Protein AF-A0A0F8WV36-F1 (afdb_monomer)

Secondary structure (DSSP, 8-state):
-----GGGGS-HHHHHHHHH-SS--GGG---S--HHHHHHHHHHHHHHT-SEEEEPTTGGG-HHHHHHHHHHHHHT-EEEEEETTEEEEE-HHHHHHHHHHHHHHHHTT-

Solvent-accessible surface area (backbone atoms only — not comparable to full-atom values): 6745 Å² total; per-residue (Å²): 133,90,86,81,58,69,77,78,70,48,53,72,66,56,46,51,38,50,73,67,37,92,81,66,49,71,89,74,40,96,57,94,70,49,76,66,56,56,50,51,53,48,49,48,45,56,73,76,72,48,70,56,47,74,42,53,80,71,38,86,77,37,69,65,52,39,52,54,53,50,50,35,61,75,74,64,38,45,41,29,36,42,54,94,95,38,75,39,87,37,58,67,68,62,54,49,50,56,51,49,50,54,55,56,57,57,66,72,75,111

Structure (mmCIF, N/CA/C/O backbone):
data_AF-A0A0F8WV36-F1
#
_entry.id   AF-A0A0F8WV36-F1
#
loop_
_atom_site.group_PDB
_atom_site.id
_atom_site.type_symbol
_atom_site.label_atom_id
_atom_site.label_alt_id
_atom_site.label_comp_id
_atom_site.label_asym_id
_atom_site.label_entity_id
_atom_site.label_seq_id
_atom_site.pdbx_PDB_ins_code
_atom_site.Cartn_x
_atom_site.Cartn_y
_atom_site.Cartn_z
_atom_site.occupancy
_atom_site.B_iso_or_equiv
_atom_site.auth_seq_id
_atom_site.auth_comp_id
_atom_site.auth_asym_id
_atom_site.auth_atom_id
_atom_site.pdbx_PDB_model_num
ATOM 1 N N . TYR A 1 1 ? 1.826 -13.143 12.527 1.00 72.06 1 TYR A N 1
ATOM 2 C CA . TYR A 1 1 ? 1.606 -12.756 11.122 1.00 72.06 1 TYR A CA 1
ATOM 3 C C . TYR A 1 1 ? 2.817 -13.182 10.324 1.00 72.06 1 TYR A C 1
ATOM 5 O O . TYR A 1 1 ? 3.925 -12.993 10.819 1.00 72.06 1 TYR A O 1
ATOM 13 N N . THR A 1 2 ? 2.613 -13.753 9.142 1.00 84.81 2 THR A N 1
ATOM 14 C CA . THR A 1 2 ? 3.687 -13.911 8.156 1.00 84.81 2 THR A CA 1
ATOM 15 C C . THR A 1 2 ? 3.896 -12.552 7.507 1.00 84.81 2 THR A C 1
ATOM 17 O O . THR A 1 2 ? 2.938 -11.957 7.022 1.00 84.81 2 THR A O 1
ATOM 20 N N . ILE A 1 3 ? 5.114 -12.022 7.573 1.00 84.38 3 ILE A N 1
ATOM 21 C CA . ILE A 1 3 ? 5.447 -10.749 6.935 1.00 84.38 3 ILE A CA 1
ATOM 22 C C . ILE A 1 3 ? 6.060 -11.073 5.584 1.00 84.38 3 ILE A C 1
ATOM 24 O O . ILE A 1 3 ? 7.017 -11.839 5.513 1.00 84.38 3 ILE A O 1
ATOM 28 N N . VAL A 1 4 ? 5.483 -10.502 4.534 1.00 84.81 4 VAL A N 1
ATOM 29 C CA . VAL A 1 4 ? 6.007 -10.590 3.174 1.00 84.81 4 VAL A CA 1
ATOM 30 C C . VAL A 1 4 ? 6.413 -9.196 2.723 1.00 84.81 4 VAL A C 1
ATOM 32 O O . VAL A 1 4 ? 5.668 -8.235 2.914 1.00 84.81 4 VAL A O 1
ATOM 35 N N . SER A 1 5 ? 7.603 -9.084 2.144 1.00 80.50 5 SER A N 1
ATOM 36 C CA . SER A 1 5 ? 8.039 -7.885 1.439 1.00 80.50 5 SER A CA 1
ATOM 37 C C . SER A 1 5 ? 7.995 -8.174 -0.062 1.00 80.50 5 SER A C 1
ATOM 39 O O . SER A 1 5 ? 8.685 -9.093 -0.507 1.00 80.50 5 SER A O 1
ATOM 41 N N . PRO A 1 6 ? 7.216 -7.429 -0.865 1.00 72.94 6 PRO A N 1
ATOM 42 C CA . PRO A 1 6 ? 7.204 -7.614 -2.317 1.00 72.94 6 PRO A CA 1
ATOM 43 C C . PRO A 1 6 ? 8.606 -7.492 -2.939 1.00 72.94 6 PRO A C 1
ATOM 45 O O . PRO A 1 6 ? 8.983 -8.313 -3.772 1.00 72.94 6 PRO A O 1
ATOM 48 N N . ALA A 1 7 ? 9.437 -6.582 -2.418 1.00 73.19 7 ALA A N 1
ATOM 49 C CA . ALA A 1 7 ? 10.830 -6.404 -2.842 1.00 73.19 7 ALA A CA 1
ATOM 50 C C . ALA A 1 7 ? 11.732 -7.627 -2.548 1.00 73.19 7 ALA A C 1
ATOM 52 O O . ALA A 1 7 ? 12.746 -7.871 -3.206 1.00 73.19 7 ALA A O 1
ATOM 53 N N . GLU A 1 8 ? 11.374 -8.464 -1.569 1.00 74.19 8 GLU A N 1
ATOM 54 C CA . GLU A 1 8 ? 12.103 -9.714 -1.304 1.00 74.19 8 GLU A CA 1
ATOM 55 C C . GLU A 1 8 ? 11.807 -10.805 -2.344 1.00 74.19 8 GLU A C 1
ATOM 57 O O . GLU A 1 8 ? 12.521 -11.810 -2.391 1.00 74.19 8 GLU A O 1
ATOM 62 N N . ARG A 1 9 ? 10.805 -10.599 -3.205 1.00 73.81 9 ARG A N 1
ATOM 63 C CA . ARG A 1 9 ? 10.454 -11.499 -4.310 1.00 73.81 9 ARG A CA 1
ATOM 64 C C . ARG A 1 9 ? 10.931 -11.003 -5.677 1.00 73.81 9 ARG A C 1
ATOM 66 O O . ARG A 1 9 ? 10.638 -11.649 -6.680 1.00 73.81 9 ARG A O 1
ATOM 73 N N . ASP A 1 10 ? 11.679 -9.900 -5.712 1.00 74.38 10 ASP A N 1
ATOM 74 C CA . ASP A 1 10 ? 12.374 -9.448 -6.917 1.00 74.38 10 ASP A CA 1
ATOM 75 C C . ASP A 1 10 ? 13.340 -10.505 -7.452 1.00 74.38 10 ASP A C 1
ATOM 77 O O . ASP A 1 10 ? 13.972 -11.246 -6.689 1.00 74.38 10 ASP A O 1
ATOM 81 N N . THR A 1 11 ? 13.484 -10.535 -8.779 1.00 77.31 11 THR A N 1
ATOM 82 C CA . THR A 1 11 ? 14.552 -11.291 -9.435 1.00 77.31 11 THR A CA 1
ATOM 83 C C . THR A 1 11 ? 15.909 -10.802 -8.928 1.00 77.31 11 THR A C 1
ATOM 85 O O . THR A 1 11 ? 16.066 -9.667 -8.464 1.00 77.31 11 THR A O 1
ATOM 88 N N . TYR A 1 12 ? 16.919 -11.668 -9.005 1.00 79.62 12 TYR A N 1
ATOM 89 C CA . TYR A 1 12 ? 18.273 -11.319 -8.575 1.00 79.62 12 TYR A CA 1
ATOM 90 C C . TYR A 1 12 ? 18.801 -10.068 -9.300 1.00 79.62 12 TYR A C 1
ATOM 92 O O . TYR A 1 12 ? 19.407 -9.201 -8.674 1.00 79.62 12 TYR A O 1
ATOM 100 N N . GLU A 1 13 ? 18.502 -9.941 -10.593 1.00 77.38 13 GLU A N 1
ATOM 101 C CA . GLU A 1 13 ? 18.901 -8.810 -11.435 1.00 77.38 13 GLU A CA 1
ATOM 102 C C . GLU A 1 13 ? 18.199 -7.510 -11.028 1.00 77.38 13 GLU A C 1
ATOM 104 O O . GLU A 1 13 ? 18.869 -6.500 -10.807 1.00 77.38 13 GLU A O 1
ATOM 109 N N . THR A 1 14 ? 16.873 -7.541 -10.845 1.00 75.88 14 THR A N 1
ATOM 110 C CA . THR A 1 14 ? 16.088 -6.380 -10.396 1.00 75.88 14 THR A CA 1
ATOM 111 C C . THR A 1 14 ? 16.549 -5.910 -9.020 1.00 75.88 14 THR A C 1
ATOM 113 O O . THR A 1 14 ? 16.767 -4.715 -8.811 1.00 75.88 14 THR A O 1
ATOM 116 N N . ARG A 1 15 ? 16.808 -6.844 -8.096 1.00 78.44 15 ARG A N 1
ATOM 117 C CA . ARG A 1 15 ? 17.346 -6.526 -6.769 1.00 78.44 15 ARG A CA 1
ATOM 118 C C . ARG A 1 15 ? 18.726 -5.877 -6.843 1.00 78.44 15 ARG A C 1
ATOM 120 O O . ARG A 1 15 ? 18.960 -4.889 -6.153 1.00 78.44 15 ARG A O 1
ATOM 127 N N . LEU A 1 16 ? 19.647 -6.433 -7.631 1.00 79.12 16 LEU A N 1
ATOM 128 C CA . LEU A 1 16 ? 20.990 -5.870 -7.782 1.00 79.12 16 LEU A CA 1
ATOM 129 C C . LEU A 1 16 ? 20.947 -4.460 -8.368 1.00 79.12 16 LEU A C 1
ATOM 131 O O . LEU A 1 16 ? 21.610 -3.571 -7.839 1.00 79.12 16 LEU A O 1
ATOM 135 N N . GLY A 1 17 ? 20.140 -4.245 -9.410 1.00 76.81 17 GLY A N 1
ATOM 136 C CA . GLY A 1 17 ? 19.950 -2.921 -9.994 1.00 76.81 17 GLY A CA 1
ATOM 137 C C . GLY A 1 17 ? 19.375 -1.930 -8.981 1.00 76.81 17 GLY A C 1
ATOM 138 O O . GLY A 1 17 ? 19.878 -0.817 -8.851 1.00 76.81 17 GLY A O 1
ATOM 139 N N . ALA A 1 18 ? 18.368 -2.347 -8.208 1.00 77.69 18 ALA A N 1
ATOM 140 C CA . ALA A 1 18 ? 17.744 -1.498 -7.195 1.00 77.69 18 ALA A CA 1
ATOM 141 C C . ALA A 1 18 ? 18.717 -1.124 -6.069 1.00 77.69 18 ALA A C 1
ATOM 143 O O . ALA A 1 18 ? 18.733 0.025 -5.638 1.00 77.69 18 ALA A O 1
ATOM 144 N N . LEU A 1 19 ? 19.557 -2.065 -5.624 1.00 79.56 19 LEU A N 1
ATOM 145 C CA . LEU A 1 19 ? 20.595 -1.810 -4.618 1.00 79.56 19 LEU A CA 1
ATOM 146 C C . LEU A 1 19 ? 21.734 -0.926 -5.141 1.00 79.56 19 LEU A C 1
ATOM 148 O O . LEU A 1 19 ? 22.387 -0.254 -4.346 1.00 79.56 19 LEU A O 1
ATOM 152 N N . ALA A 1 20 ? 21.984 -0.940 -6.451 1.00 80.31 20 ALA A N 1
ATOM 153 C CA . ALA A 1 20 ? 22.994 -0.104 -7.092 1.00 80.31 20 ALA A CA 1
ATOM 154 C C . ALA A 1 20 ? 22.490 1.314 -7.421 1.00 80.31 20 ALA A C 1
ATOM 156 O O . ALA A 1 20 ? 23.307 2.213 -7.613 1.00 80.31 20 ALA A O 1
ATOM 157 N N . SER A 1 21 ? 21.171 1.535 -7.485 1.00 77.94 21 SER A N 1
ATOM 158 C CA . SER A 1 21 ? 20.589 2.856 -7.744 1.00 77.94 21 SER A CA 1
ATOM 159 C C . SER A 1 21 ? 20.696 3.751 -6.505 1.00 77.94 21 SER A C 1
ATOM 161 O O . SER A 1 21 ? 20.050 3.510 -5.486 1.00 77.94 21 SER A O 1
ATOM 163 N N . GLU A 1 22 ? 21.468 4.835 -6.602 1.00 74.81 22 GLU A N 1
ATOM 164 C CA . GLU A 1 22 ? 21.631 5.812 -5.514 1.00 74.81 22 GLU A CA 1
ATOM 165 C C . GLU A 1 22 ? 20.319 6.534 -5.164 1.00 74.81 22 GLU A C 1
ATOM 167 O O . GLU A 1 22 ? 20.106 6.934 -4.018 1.00 74.81 22 GLU A O 1
ATOM 172 N N . GLN A 1 23 ? 19.438 6.717 -6.150 1.00 74.50 23 GLN A N 1
ATOM 173 C CA . GLN A 1 23 ? 18.181 7.454 -6.012 1.00 74.50 23 GLN A CA 1
ATOM 174 C C . GLN A 1 23 ? 16.954 6.532 -5.952 1.00 74.50 23 GLN A C 1
ATOM 176 O O . GLN A 1 23 ? 15.838 7.018 -5.751 1.00 74.50 23 GLN A O 1
ATOM 181 N N . GLY A 1 24 ? 17.137 5.218 -6.122 1.00 65.88 24 GLY A N 1
ATOM 182 C CA . GLY A 1 24 ? 16.046 4.244 -6.192 1.00 65.88 24 GLY A CA 1
ATOM 183 C C . GLY A 1 24 ? 15.094 4.492 -7.368 1.00 65.88 24 GLY A C 1
ATOM 184 O O . GLY A 1 24 ? 13.891 4.244 -7.255 1.00 65.88 24 GLY A O 1
ATOM 185 N N . CYS A 1 25 ? 15.596 5.044 -8.475 1.00 68.88 25 CYS A N 1
ATOM 186 C CA . CYS A 1 25 ? 14.786 5.354 -9.645 1.00 68.88 25 CYS A CA 1
ATOM 187 C C . CYS A 1 25 ? 14.697 4.130 -10.561 1.00 68.88 25 CYS A C 1
ATOM 189 O O . CYS A 1 25 ? 15.702 3.633 -11.059 1.00 68.88 25 CYS A O 1
ATOM 191 N N . HIS A 1 26 ? 13.475 3.664 -10.832 1.00 68.12 26 HIS A N 1
ATOM 192 C CA . HIS A 1 26 ? 13.246 2.516 -11.715 1.00 68.12 26 HIS A CA 1
ATOM 193 C C . HIS A 1 26 ? 13.793 2.733 -13.138 1.00 68.12 26 HIS A C 1
ATOM 195 O O . HIS A 1 26 ? 14.225 1.777 -13.768 1.00 68.12 26 HIS A O 1
ATOM 201 N N . ALA A 1 27 ? 13.821 3.976 -13.634 1.00 70.12 27 ALA A N 1
ATOM 202 C CA . ALA A 1 27 ? 14.376 4.284 -14.955 1.00 70.12 27 ALA A CA 1
ATOM 203 C C . ALA A 1 27 ? 15.884 3.992 -15.063 1.00 70.12 27 ALA A C 1
ATOM 205 O O . ALA A 1 27 ? 16.393 3.841 -16.171 1.00 70.12 27 ALA A O 1
ATOM 206 N N . ASP A 1 28 ? 16.576 3.885 -13.927 1.00 66.19 28 ASP A N 1
ATOM 207 C CA . ASP A 1 28 ? 18.001 3.565 -13.869 1.00 66.19 28 ASP A CA 1
ATOM 208 C C . ASP A 1 28 ? 18.246 2.046 -13.886 1.00 66.19 28 ASP A C 1
ATOM 210 O O . ASP A 1 28 ? 19.387 1.595 -13.989 1.00 66.19 28 ASP A O 1
ATOM 214 N N . LEU A 1 29 ? 17.186 1.236 -13.778 1.00 68.69 29 LEU A N 1
ATOM 215 C CA . LEU A 1 29 ? 17.284 -0.215 -13.802 1.00 68.69 29 LEU A CA 1
ATOM 216 C C . LEU A 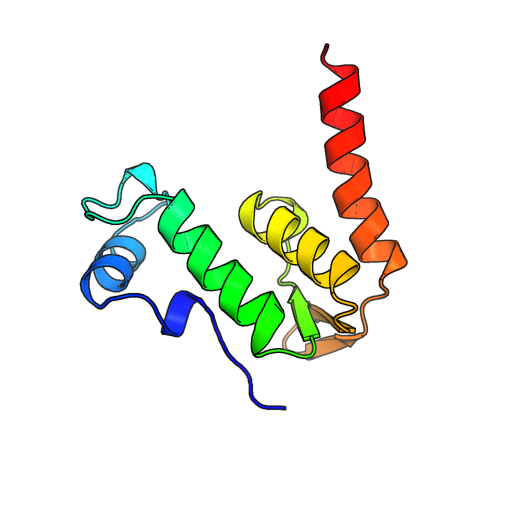1 29 ? 17.372 -0.691 -15.256 1.00 68.69 29 LEU A C 1
ATOM 218 O O . LEU A 1 29 ? 16.399 -0.637 -16.004 1.00 68.69 29 LEU A O 1
ATOM 222 N N . SER A 1 30 ? 18.537 -1.198 -15.667 1.00 62.31 30 SER A N 1
ATOM 223 C CA . SER A 1 30 ? 18.741 -1.812 -16.987 1.00 62.31 30 SER A CA 1
ATOM 224 C C . SER A 1 30 ? 18.197 -3.246 -17.031 1.00 62.31 30 SER A C 1
ATOM 226 O O . SER A 1 30 ? 18.936 -4.201 -17.273 1.00 62.31 30 SER A O 1
ATOM 228 N N . ILE A 1 31 ? 16.916 -3.412 -16.724 1.00 65.88 31 ILE A N 1
ATOM 229 C CA . ILE A 1 31 ? 16.248 -4.713 -16.621 1.00 65.88 31 ILE A CA 1
ATOM 230 C C . ILE A 1 31 ? 15.136 -4.842 -17.657 1.00 65.88 31 ILE A C 1
ATOM 232 O O . ILE A 1 31 ? 14.569 -3.856 -18.119 1.00 65.88 31 ILE A O 1
ATOM 236 N N . ALA A 1 32 ? 14.849 -6.087 -18.037 1.00 69.44 32 ALA A N 1
ATOM 237 C CA . ALA A 1 32 ? 13.818 -6.412 -19.019 1.00 69.44 32 ALA A CA 1
ATOM 238 C C . ALA A 1 32 ? 12.386 -6.194 -18.494 1.00 69.44 32 ALA A C 1
ATOM 240 O O . ALA A 1 32 ? 11.455 -6.113 -19.292 1.00 69.44 32 ALA A O 1
ATOM 241 N N . GLU A 1 33 ? 12.204 -6.113 -17.171 1.00 73.62 33 GLU A N 1
ATOM 242 C CA . GLU A 1 33 ? 10.903 -5.891 -16.538 1.00 73.62 33 GLU A CA 1
ATOM 243 C C . GLU A 1 33 ? 10.516 -4.413 -16.578 1.00 73.62 33 GLU A C 1
ATOM 245 O O . GLU A 1 33 ? 11.261 -3.537 -16.134 1.00 73.62 33 GLU A O 1
ATOM 250 N N . THR A 1 34 ? 9.309 -4.131 -17.059 1.00 80.06 34 THR A N 1
ATOM 251 C CA . THR A 1 34 ? 8.755 -2.780 -17.018 1.00 80.06 34 THR A CA 1
ATOM 252 C C . THR A 1 34 ? 8.228 -2.448 -15.623 1.00 80.06 34 THR A C 1
ATOM 254 O O . THR A 1 34 ? 7.896 -3.326 -14.823 1.00 80.06 34 THR A O 1
ATOM 257 N N . TYR A 1 35 ? 8.045 -1.156 -15.346 1.00 76.38 35 TYR A N 1
ATOM 258 C CA . TYR A 1 35 ? 7.340 -0.693 -14.147 1.00 76.38 35 TYR A CA 1
ATOM 259 C C . TYR A 1 35 ? 5.958 -1.353 -13.981 1.00 76.38 35 TYR A C 1
ATOM 261 O O . TYR A 1 35 ? 5.525 -1.629 -12.862 1.00 76.38 35 TYR A O 1
ATOM 269 N N . GLY A 1 36 ? 5.265 -1.617 -15.096 1.00 80.06 36 GLY A N 1
ATOM 270 C CA . GLY A 1 36 ? 3.966 -2.286 -15.097 1.00 80.06 36 GLY A CA 1
ATOM 271 C C . GLY A 1 36 ? 4.046 -3.745 -14.649 1.00 80.06 36 GLY A C 1
ATOM 272 O O . GLY A 1 36 ? 3.177 -4.184 -13.899 1.00 80.06 36 GLY A O 1
ATOM 273 N N . ASP A 1 37 ? 5.096 -4.467 -15.045 1.00 82.69 37 ASP A N 1
ATOM 274 C CA . ASP A 1 37 ? 5.294 -5.875 -14.679 1.00 82.69 37 ASP A CA 1
ATOM 275 C C . ASP A 1 37 ? 5.540 -6.027 -13.174 1.00 82.69 37 ASP A C 1
ATOM 277 O O . ASP A 1 37 ? 4.906 -6.853 -12.511 1.00 82.69 37 ASP A O 1
ATOM 281 N N . MET A 1 38 ? 6.384 -5.158 -12.609 1.00 79.44 38 MET A N 1
ATOM 282 C CA . MET A 1 38 ? 6.636 -5.118 -11.164 1.00 79.44 38 MET A CA 1
ATOM 283 C C . MET A 1 38 ? 5.364 -4.789 -10.389 1.00 79.44 38 MET A C 1
ATOM 285 O O . MET A 1 38 ? 5.010 -5.490 -9.442 1.00 79.44 38 MET A O 1
ATOM 289 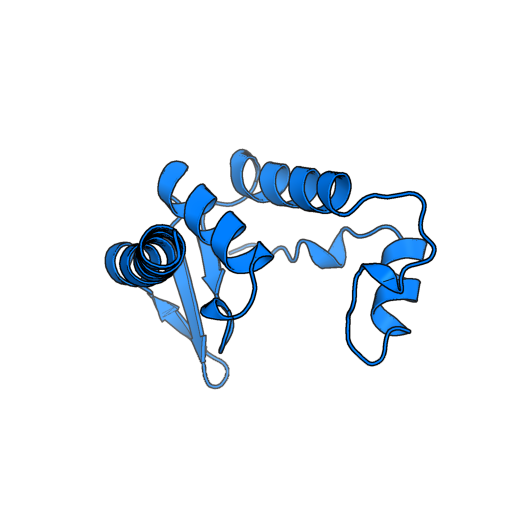N N . LE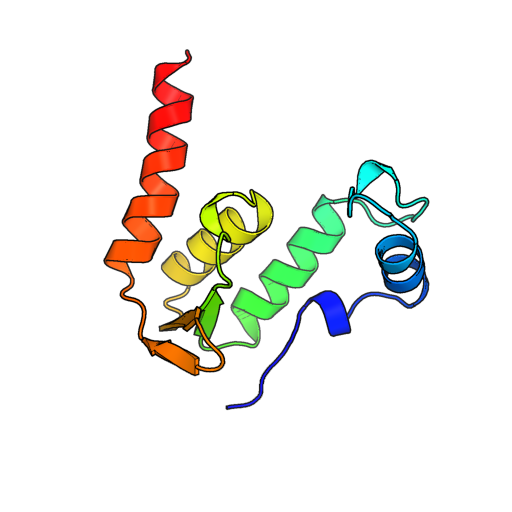U A 1 39 ? 4.633 -3.761 -10.835 1.00 82.25 39 LEU A N 1
ATOM 290 C CA . LEU A 1 39 ? 3.388 -3.360 -10.193 1.00 82.25 39 LEU A CA 1
ATOM 291 C C . LEU A 1 39 ? 2.352 -4.490 -10.237 1.00 82.25 39 LEU A C 1
ATOM 293 O O . LEU A 1 39 ? 1.694 -4.752 -9.234 1.00 82.25 39 LEU A O 1
ATOM 297 N N . ALA A 1 40 ? 2.207 -5.183 -11.369 1.00 85.12 40 ALA A N 1
ATOM 298 C CA . ALA A 1 40 ? 1.261 -6.286 -11.514 1.00 85.12 40 ALA A CA 1
ATOM 299 C C . ALA A 1 40 ? 1.573 -7.449 -10.560 1.00 85.12 40 ALA A C 1
ATOM 301 O O . ALA A 1 40 ? 0.660 -8.020 -9.958 1.00 85.12 40 ALA A O 1
ATOM 302 N N . ARG A 1 41 ? 2.856 -7.776 -10.378 1.00 84.12 41 ARG A N 1
ATOM 303 C CA . ARG A 1 41 ? 3.295 -8.793 -9.416 1.00 84.12 41 ARG A CA 1
ATOM 304 C C . ARG A 1 41 ? 2.952 -8.392 -7.982 1.00 84.12 41 ARG A C 1
ATOM 306 O O . ARG A 1 41 ? 2.403 -9.206 -7.240 1.00 84.12 41 ARG A O 1
ATOM 313 N N . ASP A 1 42 ? 3.221 -7.146 -7.612 1.00 83.56 42 ASP A N 1
ATOM 314 C CA . ASP A 1 42 ? 2.927 -6.645 -6.269 1.00 83.56 42 ASP A CA 1
ATOM 315 C C . ASP A 1 42 ? 1.407 -6.613 -6.016 1.00 83.56 42 ASP A C 1
ATOM 317 O O . ASP A 1 42 ? 0.944 -7.005 -4.943 1.00 83.56 42 ASP A O 1
ATOM 321 N N . MET A 1 43 ? 0.603 -6.273 -7.034 1.00 85.44 43 MET A N 1
ATOM 322 C CA . MET A 1 43 ? -0.862 -6.353 -6.956 1.00 85.44 43 MET A CA 1
ATOM 323 C C . MET A 1 43 ? -1.367 -7.782 -6.776 1.00 85.44 43 MET A C 1
ATOM 325 O O . MET A 1 43 ? -2.318 -7.992 -6.027 1.00 85.44 43 MET A O 1
ATOM 329 N N . LYS A 1 44 ? -0.743 -8.767 -7.431 1.00 87.06 44 LYS A N 1
ATOM 330 C CA . LYS A 1 44 ? -1.111 -10.175 -7.263 1.00 87.06 44 LYS A CA 1
ATOM 331 C C . LYS A 1 44 ? -0.905 -10.635 -5.821 1.00 87.06 44 LYS A C 1
ATOM 333 O O . LYS A 1 44 ? -1.800 -11.236 -5.241 1.00 87.06 44 LYS A O 1
ATOM 338 N N . ILE A 1 45 ? 0.233 -10.287 -5.220 1.00 86.50 45 ILE A N 1
ATOM 339 C CA . ILE A 1 45 ? 0.514 -10.594 -3.810 1.00 86.50 45 ILE A CA 1
ATOM 340 C C . ILE A 1 45 ? -0.531 -9.927 -2.906 1.00 86.50 45 ILE A C 1
ATOM 342 O O . ILE A 1 45 ? -1.067 -10.568 -2.004 1.00 86.50 45 ILE A O 1
ATOM 346 N N . LEU A 1 46 ? -0.846 -8.652 -3.160 1.00 86.00 46 LEU A N 1
ATOM 347 C CA . LEU A 1 46 ? -1.846 -7.918 -2.383 1.00 86.00 46 LEU A CA 1
ATOM 348 C C . LEU A 1 46 ? -3.256 -8.508 -2.491 1.00 86.00 46 LEU A C 1
ATOM 350 O O . LEU A 1 46 ? -4.000 -8.478 -1.514 1.00 86.00 46 LEU A O 1
ATOM 354 N N . ALA A 1 47 ? -3.636 -8.990 -3.672 1.00 84.50 47 ALA A N 1
ATOM 355 C CA . ALA A 1 47 ? -4.965 -9.529 -3.927 1.00 84.50 47 ALA A CA 1
ATOM 356 C C . ALA A 1 47 ? -5.130 -10.965 -3.411 1.00 84.50 47 ALA A C 1
ATOM 358 O O . ALA A 1 47 ? -6.184 -11.287 -2.865 1.00 84.50 47 ALA A O 1
ATOM 359 N N . ASP A 1 48 ? -4.101 -11.802 -3.566 1.00 86.19 48 ASP A N 1
ATOM 360 C CA . ASP A 1 48 ? -4.224 -13.250 -3.375 1.00 86.19 48 ASP A CA 1
ATOM 361 C C . ASP A 1 48 ? -3.621 -13.745 -2.050 1.00 86.19 48 ASP A C 1
ATOM 363 O O . ASP A 1 48 ? -4.037 -14.786 -1.541 1.00 86.19 48 ASP A O 1
ATOM 367 N N . GLU A 1 49 ? -2.617 -13.053 -1.497 1.00 88.69 49 GLU A N 1
ATOM 368 C CA . GLU A 1 49 ? -1.735 -13.645 -0.478 1.00 88.69 49 GLU A CA 1
ATOM 369 C C . GLU A 1 49 ? -1.740 -1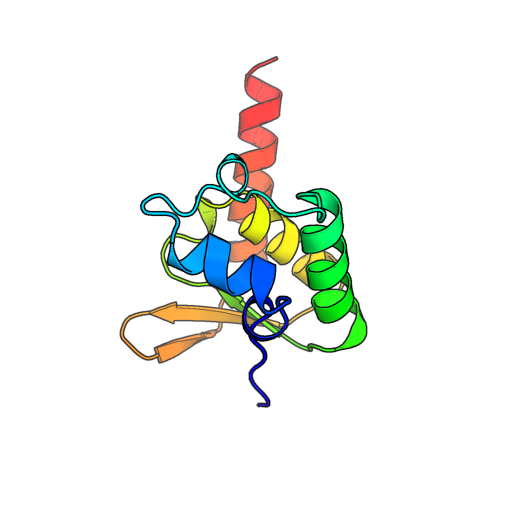2.944 0.886 1.00 88.69 49 GLU A C 1
ATOM 371 O O . GLU A 1 49 ? -1.218 -13.512 1.849 1.00 88.69 49 GLU A O 1
ATOM 376 N N . VAL A 1 50 ? -2.278 -11.725 1.006 1.00 90.62 50 VAL A N 1
ATOM 377 C CA . VAL A 1 50 ? -2.162 -10.938 2.247 1.00 90.62 50 VAL A CA 1
ATOM 378 C C . VAL A 1 50 ? -3.493 -10.415 2.771 1.00 90.62 50 VAL A C 1
ATOM 380 O O . VAL A 1 50 ? -4.318 -9.865 2.051 1.00 90.62 50 VAL A O 1
ATOM 383 N N . ASP A 1 51 ? -3.642 -10.473 4.093 1.00 93.38 51 ASP A N 1
ATOM 384 C CA . ASP A 1 51 ? -4.806 -9.918 4.792 1.00 93.38 51 ASP A CA 1
ATOM 385 C C . ASP A 1 51 ? -4.628 -8.437 5.167 1.00 93.38 51 ASP A C 1
ATOM 387 O O . ASP A 1 51 ? -5.574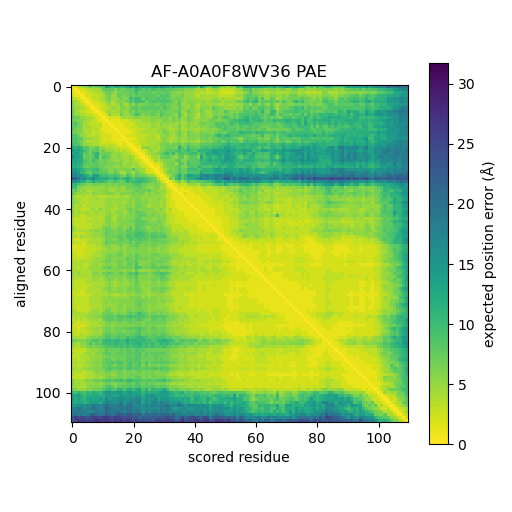 -7.770 5.600 1.00 93.38 51 ASP A O 1
ATOM 391 N N . GLY A 1 52 ? -3.406 -7.900 5.062 1.00 93.38 52 GLY A N 1
ATOM 392 C CA . GLY A 1 52 ? -3.092 -6.569 5.566 1.00 93.38 52 GLY A CA 1
ATOM 393 C C . GLY A 1 52 ? -1.810 -5.941 5.034 1.00 93.38 52 GLY A C 1
ATOM 394 O O . GLY A 1 52 ? -0.886 -6.625 4.605 1.00 93.38 52 GLY A O 1
ATOM 395 N N . ILE A 1 53 ? -1.757 -4.611 5.113 1.00 94.44 53 ILE A N 1
ATOM 396 C CA . ILE A 1 53 ? -0.669 -3.774 4.597 1.00 94.44 53 ILE A CA 1
ATOM 397 C C . ILE A 1 53 ? -0.081 -2.936 5.732 1.00 94.44 53 ILE A C 1
ATOM 399 O O . ILE A 1 53 ? -0.807 -2.267 6.474 1.00 94.44 53 ILE A O 1
ATOM 403 N N . ILE A 1 54 ? 1.248 -2.926 5.850 1.00 95.31 54 ILE A N 1
ATOM 404 C CA . ILE A 1 54 ? 1.974 -2.040 6.766 1.00 95.31 54 ILE A CA 1
ATOM 405 C C . ILE A 1 54 ? 2.569 -0.888 5.960 1.00 95.31 54 ILE A C 1
ATOM 407 O O . ILE A 1 54 ? 3.484 -1.072 5.167 1.00 95.31 54 ILE A O 1
ATOM 411 N N . LEU A 1 55 ? 2.073 0.322 6.199 1.00 94.94 55 LEU A N 1
ATOM 412 C CA . LEU A 1 55 ? 2.536 1.534 5.537 1.00 94.94 55 LEU A CA 1
ATOM 413 C C . LEU A 1 55 ? 3.721 2.143 6.293 1.00 94.94 55 LEU A C 1
ATOM 415 O O . LEU A 1 55 ? 3.663 2.355 7.510 1.00 94.94 55 LEU A O 1
ATOM 419 N N . LEU A 1 56 ? 4.792 2.455 5.564 1.00 94.19 56 LEU A N 1
ATOM 420 C CA . LEU A 1 56 ? 6.001 3.071 6.111 1.00 94.19 56 LEU A CA 1
ATOM 421 C C . LEU A 1 56 ? 5.865 4.601 6.250 1.00 94.19 56 LEU A C 1
ATOM 423 O O . LEU A 1 56 ? 5.036 5.224 5.576 1.00 94.19 56 LEU A O 1
ATOM 427 N N . PRO A 1 57 ? 6.681 5.254 7.101 1.00 94.56 57 PRO A N 1
ATOM 428 C CA . PRO A 1 57 ? 6.721 6.708 7.173 1.00 94.56 57 PRO A CA 1
ATOM 429 C C . PRO A 1 57 ? 6.955 7.348 5.802 1.00 94.56 57 PRO A C 1
ATOM 431 O O . PRO A 1 57 ? 7.892 7.000 5.094 1.00 94.56 57 PRO A O 1
ATOM 434 N N . GLY A 1 58 ? 6.101 8.304 5.433 1.00 91.81 58 GLY A N 1
ATOM 435 C CA . GLY A 1 58 ? 6.205 9.002 4.150 1.00 91.81 58 GLY A CA 1
ATOM 436 C C . GLY A 1 58 ? 5.61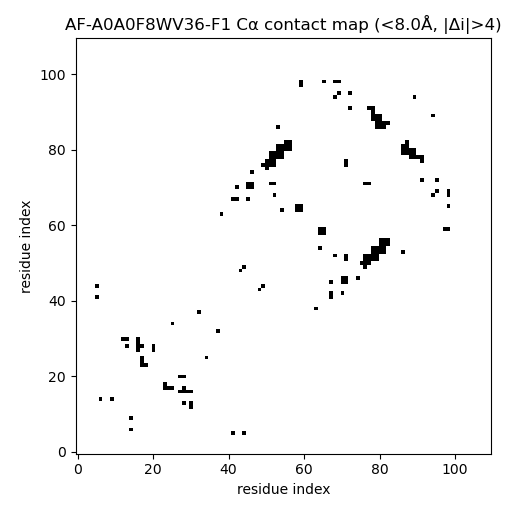6 8.264 2.942 1.00 91.81 58 GLY A C 1
ATOM 437 O O . GLY A 1 58 ? 5.707 8.810 1.845 1.00 91.81 58 GLY A O 1
ATOM 438 N N . TRP A 1 59 ? 4.960 7.106 3.121 1.00 93.19 59 TRP A N 1
ATOM 439 C CA . TRP A 1 59 ? 4.350 6.316 2.032 1.00 93.19 59 TRP A CA 1
ATOM 440 C C . TRP A 1 59 ? 3.494 7.145 1.060 1.00 93.19 59 TRP A C 1
ATOM 442 O O . TRP A 1 59 ? 3.528 6.916 -0.142 1.00 93.19 59 TRP A O 1
ATOM 452 N N . ALA A 1 60 ? 2.790 8.166 1.562 1.00 91.94 60 ALA A N 1
ATOM 453 C CA . ALA A 1 60 ? 1.934 9.054 0.773 1.00 91.94 60 ALA A CA 1
ATOM 454 C C . ALA A 1 60 ? 2.667 9.778 -0.376 1.00 91.94 60 ALA A C 1
ATOM 456 O O . ALA A 1 60 ? 2.036 10.247 -1.322 1.00 91.94 60 ALA A O 1
ATOM 457 N N . LYS A 1 61 ? 3.999 9.881 -0.302 1.00 88.81 61 LYS A N 1
ATOM 458 C CA . LYS A 1 61 ? 4.836 10.488 -1.344 1.00 88.81 61 LYS A CA 1
ATOM 459 C C . LYS A 1 61 ? 5.133 9.530 -2.504 1.00 88.81 61 LYS A C 1
ATOM 461 O O . LYS A 1 61 ? 5.513 9.997 -3.571 1.00 88.81 61 LYS A O 1
ATOM 466 N N . SER A 1 62 ? 4.950 8.220 -2.321 1.00 86.25 62 SER A N 1
ATOM 467 C CA . SER A 1 62 ? 5.176 7.203 -3.353 1.00 86.25 62 SER A CA 1
ATOM 468 C C . SER A 1 62 ? 3.894 6.934 -4.136 1.00 86.25 62 SER A C 1
ATOM 470 O O . SER A 1 62 ? 2.846 6.638 -3.561 1.00 86.25 62 SER A O 1
ATOM 472 N N . ASN A 1 63 ? 3.962 7.029 -5.467 1.00 84.56 63 ASN A N 1
ATOM 473 C CA . ASN A 1 63 ? 2.824 6.684 -6.321 1.00 84.56 63 ASN A CA 1
ATOM 474 C C . ASN A 1 63 ? 2.494 5.187 -6.247 1.00 84.56 63 ASN A C 1
ATOM 476 O O . ASN A 1 63 ? 1.317 4.859 -6.145 1.00 84.56 63 ASN A O 1
ATOM 480 N N . GLY A 1 64 ? 3.505 4.311 -6.203 1.00 85.19 64 GLY A N 1
ATOM 481 C CA . GLY A 1 64 ? 3.307 2.866 -6.039 1.00 85.19 64 GLY A CA 1
ATOM 482 C C . GLY A 1 64 ? 2.584 2.540 -4.732 1.00 85.19 64 GLY A C 1
ATOM 483 O O . GLY A 1 64 ? 1.507 1.955 -4.759 1.00 85.19 64 GLY A O 1
ATOM 484 N N . ALA A 1 65 ? 3.075 3.069 -3.606 1.00 89.50 65 ALA A N 1
ATOM 485 C CA . ALA A 1 65 ? 2.453 2.834 -2.300 1.00 89.50 65 ALA A CA 1
ATOM 486 C C . ALA A 1 65 ? 1.011 3.367 -2.214 1.00 89.50 65 ALA A C 1
ATOM 488 O O . ALA A 1 65 ? 0.175 2.816 -1.500 1.00 89.50 65 ALA A O 1
ATOM 489 N N . LYS A 1 66 ? 0.689 4.447 -2.942 1.00 91.44 66 LYS A N 1
ATOM 490 C CA . LYS A 1 66 ? -0.692 4.946 -3.051 1.00 91.44 66 LYS A CA 1
ATOM 491 C C . LYS A 1 66 ? -1.592 3.993 -3.840 1.00 91.44 66 LYS A C 1
ATOM 493 O O . LYS A 1 66 ? -2.737 3.807 -3.437 1.00 91.44 66 LYS A O 1
ATOM 498 N N . VAL A 1 67 ? -1.094 3.403 -4.927 1.00 90.38 67 VAL A N 1
ATOM 499 C CA . VAL A 1 67 ? -1.833 2.400 -5.714 1.00 90.38 67 VAL A CA 1
ATOM 500 C C . VAL A 1 67 ? -2.058 1.135 -4.887 1.00 90.38 67 VAL A C 1
ATOM 502 O O . VAL A 1 67 ? -3.191 0.679 -4.782 1.00 90.38 67 VAL A O 1
ATOM 505 N N . GLU A 1 68 ? -1.025 0.633 -4.214 1.00 91.62 68 GLU A N 1
ATOM 506 C CA . GLU A 1 68 ? -1.119 -0.506 -3.291 1.00 91.62 68 GLU A CA 1
ATOM 507 C C . GLU A 1 68 ? -2.145 -0.260 -2.181 1.00 91.62 68 GLU A C 1
ATOM 509 O O . GLU A 1 68 ? -3.010 -1.094 -1.918 1.00 91.62 68 GLU A O 1
ATOM 514 N N . ALA A 1 69 ? -2.099 0.919 -1.554 1.00 93.94 69 ALA A N 1
ATOM 515 C CA . ALA A 1 69 ? -3.055 1.296 -0.522 1.00 93.94 69 ALA A CA 1
ATOM 516 C C . ALA A 1 69 ? -4.489 1.396 -1.063 1.00 93.94 69 ALA A C 1
ATOM 518 O O . ALA A 1 69 ? -5.429 1.007 -0.371 1.00 93.94 69 ALA A O 1
ATOM 519 N N . TYR A 1 70 ? -4.669 1.899 -2.288 1.00 92.94 70 TYR A N 1
ATOM 520 C CA . TYR A 1 70 ? -5.971 1.926 -2.951 1.00 92.94 70 TYR A CA 1
ATOM 521 C C . TYR A 1 70 ? -6.509 0.512 -3.189 1.00 92.94 70 TYR A C 1
ATOM 523 O O . TYR A 1 70 ? -7.642 0.224 -2.809 1.00 92.94 70 TYR A O 1
ATOM 531 N N . ILE A 1 71 ? -5.691 -0.389 -3.733 1.00 91.94 71 ILE A N 1
ATOM 532 C CA . ILE A 1 71 ? -6.093 -1.781 -3.949 1.00 91.94 71 ILE A CA 1
ATOM 533 C C . ILE A 1 71 ? -6.403 -2.474 -2.624 1.00 91.94 71 ILE A C 1
ATOM 535 O O . ILE A 1 71 ? -7.464 -3.079 -2.509 1.00 91.94 71 ILE A O 1
ATOM 539 N N . GLY A 1 72 ? -5.584 -2.283 -1.587 1.00 93.50 72 GLY A N 1
ATOM 540 C CA . GLY A 1 72 ? -5.869 -2.803 -0.248 1.00 93.50 72 GLY A CA 1
ATOM 541 C C . GLY A 1 72 ? -7.192 -2.295 0.345 1.00 93.50 72 GLY A C 1
ATOM 542 O O . GLY A 1 72 ? -7.860 -3.007 1.095 1.00 93.50 72 GLY A O 1
ATOM 543 N N . LEU A 1 73 ? -7.617 -1.069 0.011 1.00 94.31 73 LEU A N 1
ATOM 544 C CA . LEU A 1 73 ? -8.943 -0.571 0.393 1.00 94.31 73 LEU A CA 1
ATOM 545 C C . LEU A 1 73 ? -10.056 -1.317 -0.354 1.00 94.31 73 LEU A C 1
ATOM 547 O O . LEU A 1 73 ? -11.062 -1.657 0.269 1.00 94.31 73 LEU A O 1
ATOM 551 N N . CYS A 1 74 ? -9.872 -1.584 -1.649 1.00 92.56 74 CYS A N 1
ATOM 552 C CA . CYS A 1 74 ? -10.822 -2.319 -2.487 1.00 92.56 74 CYS A CA 1
ATOM 553 C C . CYS A 1 74 ? -10.945 -3.799 -2.098 1.00 92.56 74 CYS A C 1
ATOM 555 O O . CYS A 1 74 ? -12.050 -4.335 -2.115 1.00 92.56 74 CYS A O 1
ATOM 557 N N . THR A 1 75 ? -9.842 -4.447 -1.717 1.00 90.62 75 THR A N 1
ATOM 558 C CA . THR A 1 75 ? -9.805 -5.867 -1.319 1.00 90.62 75 THR A CA 1
ATOM 559 C C . THR A 1 75 ? -10.122 -6.086 0.159 1.00 90.62 75 THR A C 1
ATOM 561 O O . THR A 1 75 ? -10.308 -7.213 0.604 1.00 90.62 75 THR A O 1
ATOM 564 N N . GLY A 1 76 ? -10.241 -5.011 0.941 1.00 91.62 76 GLY A N 1
ATOM 565 C CA . GLY A 1 76 ? -10.662 -5.084 2.334 1.00 91.62 76 GLY A CA 1
ATOM 566 C C . GLY A 1 76 ? -9.538 -5.345 3.338 1.00 91.62 76 GLY A C 1
ATOM 567 O O . GLY A 1 76 ? -9.857 -5.542 4.516 1.00 91.62 76 GLY A O 1
ATOM 568 N N . CYS A 1 77 ? -8.269 -5.242 2.935 1.00 94.00 77 CYS A N 1
ATOM 569 C CA . CYS A 1 77 ? -7.100 -5.415 3.797 1.00 94.00 77 CYS A CA 1
ATOM 570 C C . CYS A 1 77 ? -7.164 -4.572 5.082 1.00 94.00 77 CYS A C 1
ATOM 572 O O . CYS A 1 77 ? -7.683 -3.447 5.112 1.00 9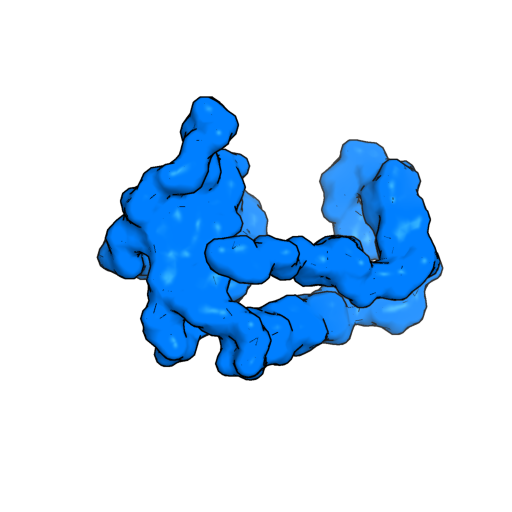4.00 77 CYS A O 1
ATOM 574 N N . VAL A 1 78 ? -6.590 -5.094 6.167 1.00 96.06 78 VAL A N 1
ATOM 575 C CA . VAL A 1 78 ? -6.320 -4.299 7.374 1.00 96.06 78 VAL A CA 1
ATOM 576 C C . VAL A 1 78 ? -5.061 -3.455 7.185 1.00 96.06 78 VAL A C 1
ATOM 578 O O . VAL A 1 78 ? -4.131 -3.859 6.496 1.00 96.06 78 VAL A O 1
ATOM 581 N N . PHE A 1 79 ? -5.004 -2.281 7.812 1.00 97.12 79 PHE A N 1
ATOM 582 C CA . PHE A 1 79 ? -3.862 -1.380 7.667 1.00 97.12 79 PHE A CA 1
ATOM 583 C C . PHE A 1 79 ? -3.125 -1.174 8.986 1.00 97.12 79 PHE A C 1
ATOM 585 O O . PHE A 1 79 ? -3.725 -0.959 10.045 1.00 97.12 79 PHE A O 1
ATOM 592 N N . GLY A 1 80 ? -1.800 -1.192 8.898 1.00 97.00 80 GLY A N 1
ATOM 593 C CA . GLY A 1 80 ? -0.879 -0.770 9.938 1.00 97.00 80 GLY A CA 1
ATOM 594 C C . GLY A 1 80 ? -0.036 0.412 9.470 1.00 97.00 80 GLY A C 1
ATOM 595 O O . GLY A 1 80 ? 0.211 0.581 8.281 1.00 97.00 80 GLY A O 1
ATOM 596 N N . TYR A 1 81 ? 0.430 1.229 10.408 1.00 96.69 81 TYR A N 1
ATOM 597 C CA . TYR A 1 81 ? 1.415 2.275 10.157 1.00 96.69 81 TYR A CA 1
ATOM 598 C C . TYR A 1 81 ? 2.650 2.024 11.013 1.00 96.69 81 TYR A C 1
ATOM 600 O O . TYR A 1 81 ? 2.556 1.914 12.241 1.00 96.69 81 TYR A O 1
ATOM 608 N N . TYR A 1 82 ? 3.806 1.926 10.363 1.00 95.56 82 TYR A N 1
ATOM 609 C CA . TYR A 1 82 ? 5.079 1.732 11.037 1.00 95.56 82 TYR A CA 1
ATOM 610 C C . TYR A 1 82 ? 5.641 3.070 11.516 1.00 95.56 82 TYR A C 1
ATOM 612 O O . TYR A 1 82 ? 5.786 4.022 10.755 1.00 95.56 82 TYR A O 1
ATOM 620 N N . SER A 1 83 ? 5.972 3.162 12.801 1.00 94.00 83 SER A N 1
ATOM 621 C CA . SER A 1 83 ? 6.597 4.343 13.385 1.00 94.00 83 SER A CA 1
ATOM 622 C C . SER A 1 83 ? 7.398 3.968 14.625 1.00 94.00 83 SER A C 1
ATOM 624 O O . SER A 1 83 ? 6.885 3.299 15.522 1.00 94.00 83 SER A O 1
ATOM 626 N N . LYS A 1 84 ? 8.650 4.440 14.699 1.00 92.06 84 LYS A N 1
ATOM 627 C CA . LYS A 1 84 ? 9.539 4.267 15.865 1.00 92.06 84 LYS A CA 1
ATOM 628 C C . LYS A 1 84 ? 9.657 2.801 16.321 1.00 92.06 84 LYS A C 1
ATOM 630 O O . LYS A 1 84 ? 9.464 2.500 17.497 1.00 92.06 84 LYS A O 1
ATOM 635 N N . GLY A 1 85 ? 9.914 1.887 15.383 1.00 92.50 85 GLY A N 1
ATOM 636 C CA . GLY A 1 85 ? 10.097 0.463 15.691 1.00 92.50 85 GLY A CA 1
ATOM 637 C C . GLY A 1 85 ? 8.809 -0.304 15.996 1.00 92.50 85 GLY A C 1
ATOM 638 O O . GLY A 1 85 ? 8.876 -1.452 16.421 1.00 92.50 85 GLY A O 1
ATOM 639 N N . LYS A 1 86 ? 7.632 0.313 15.832 1.00 94.19 86 LYS A N 1
ATOM 640 C CA . LYS A 1 86 ? 6.344 -0.307 16.161 1.00 94.19 86 LYS A CA 1
ATOM 641 C C . LYS A 1 86 ? 5.347 -0.138 15.027 1.00 94.19 86 LYS A C 1
ATOM 643 O O . LYS A 1 86 ? 5.263 0.928 14.420 1.00 94.19 86 LYS A O 1
ATOM 648 N N . VAL A 1 87 ? 4.543 -1.170 14.797 1.00 95.62 87 VAL A N 1
ATOM 649 C CA . VAL A 1 87 ? 3.364 -1.100 13.928 1.00 95.62 87 VAL A CA 1
ATOM 650 C C . VAL A 1 87 ? 2.162 -0.736 14.789 1.00 95.62 87 VAL A C 1
ATOM 652 O O . VAL A 1 87 ? 1.917 -1.359 15.822 1.00 95.62 87 VAL A O 1
ATOM 655 N N . LYS A 1 88 ? 1.420 0.292 14.384 1.00 95.81 88 LYS A N 1
ATOM 656 C CA . LYS A 1 88 ? 0.164 0.696 15.025 1.00 95.81 88 LYS A CA 1
ATOM 657 C C . LYS A 1 88 ? -0.998 0.466 14.065 1.00 95.81 88 LYS A C 1
ATOM 659 O O . LYS A 1 88 ? -0.800 0.670 12.868 1.00 95.81 88 L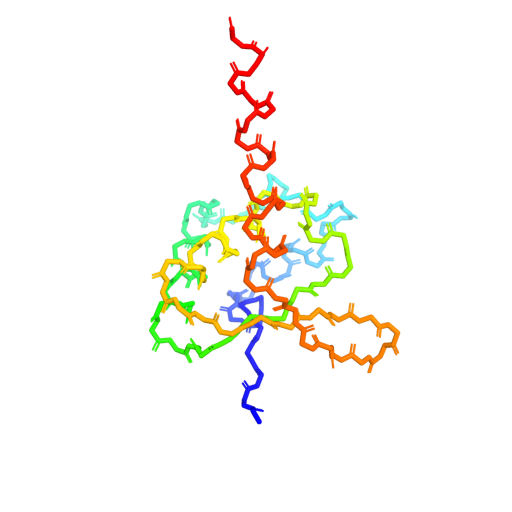YS A O 1
ATOM 664 N N . PRO A 1 89 ? -2.199 0.108 14.550 1.00 96.44 89 PRO A N 1
ATOM 665 C CA . PRO A 1 89 ? -3.384 0.070 13.703 1.00 96.44 89 PRO A CA 1
ATOM 666 C C . PRO A 1 89 ? -3.586 1.412 13.000 1.00 96.44 89 PRO A C 1
ATOM 668 O O . PRO A 1 89 ? -3.466 2.471 13.625 1.00 96.44 89 PRO A O 1
ATOM 671 N N . TYR A 1 90 ? -3.899 1.364 11.713 1.00 96.81 90 TYR A N 1
ATOM 672 C CA . TYR A 1 90 ? -4.140 2.544 10.901 1.00 96.81 90 TYR A CA 1
ATOM 673 C C . TYR A 1 90 ? -5.512 2.430 10.249 1.00 96.81 90 TYR A C 1
ATOM 675 O O . TYR A 1 90 ? -5.854 1.412 9.652 1.00 96.81 90 TYR A O 1
ATOM 683 N N . LYS A 1 91 ? -6.365 3.437 10.446 1.00 96.12 91 LYS A N 1
ATOM 684 C CA . LYS A 1 91 ? -7.774 3.304 10.072 1.00 96.12 91 LYS A CA 1
ATOM 685 C C . LYS A 1 91 ? -7.936 3.437 8.557 1.00 96.12 91 LYS A C 1
ATOM 687 O O . LYS A 1 91 ? -7.361 4.338 7.949 1.00 96.12 91 LYS A O 1
ATOM 692 N N . LYS A 1 92 ? -8.805 2.609 7.964 1.00 95.94 92 LYS A N 1
ATOM 693 C CA . LYS A 1 92 ? -9.128 2.640 6.523 1.00 95.94 92 LYS A CA 1
ATOM 694 C C . LYS A 1 92 ? -9.525 4.038 6.031 1.00 95.94 92 LYS A C 1
ATOM 696 O O . LYS A 1 92 ? -9.094 4.451 4.965 1.00 95.94 92 LYS A O 1
ATOM 701 N N . ASN A 1 93 ? -10.277 4.806 6.825 1.00 94.31 93 ASN A N 1
ATOM 702 C CA . ASN A 1 93 ? -10.667 6.174 6.465 1.00 94.31 93 ASN A CA 1
ATOM 703 C C . ASN A 1 93 ? -9.484 7.160 6.416 1.00 94.31 93 ASN A C 1
ATOM 705 O O . ASN A 1 93 ? -9.511 8.098 5.625 1.00 94.31 93 ASN A O 1
ATOM 709 N N . GLN A 1 94 ? -8.436 6.948 7.218 1.00 93.75 94 GLN A N 1
ATOM 710 C CA . GLN A 1 94 ? -7.215 7.754 7.157 1.00 93.75 94 GLN A CA 1
ATOM 711 C C . GLN A 1 94 ? -6.431 7.449 5.878 1.00 93.75 94 GLN A C 1
ATOM 713 O O . GLN A 1 94 ? -5.999 8.375 5.198 1.00 93.75 94 GLN A O 1
ATOM 718 N N . VAL A 1 95 ? -6.312 6.167 5.519 1.00 95.19 95 VAL A N 1
ATOM 719 C CA . VAL A 1 95 ? -5.692 5.732 4.257 1.00 95.19 95 VAL A CA 1
ATOM 720 C C . VAL A 1 95 ? -6.466 6.290 3.061 1.00 95.19 95 VAL A C 1
ATOM 722 O O . VAL A 1 95 ? -5.883 6.944 2.198 1.00 95.19 95 VAL A O 1
ATOM 725 N N . ALA A 1 96 ? -7.790 6.117 3.053 1.00 94.44 96 ALA A N 1
ATOM 726 C CA . ALA A 1 96 ? -8.664 6.611 1.994 1.00 94.44 96 ALA A CA 1
ATOM 727 C C . ALA A 1 96 ? -8.582 8.136 1.838 1.00 94.44 96 ALA A C 1
ATOM 729 O O . ALA A 1 96 ? -8.547 8.627 0.715 1.00 94.44 96 ALA A O 1
ATOM 730 N N . GLY A 1 97 ? -8.489 8.887 2.941 1.00 92.44 97 GLY A N 1
ATOM 731 C CA . GLY A 1 97 ? -8.326 10.341 2.901 1.00 92.44 97 GLY A CA 1
ATOM 732 C C . GLY A 1 97 ? -7.049 10.786 2.183 1.00 92.44 97 GLY A C 1
ATOM 733 O O . GLY A 1 97 ? -7.085 11.734 1.401 1.00 92.44 97 GLY A O 1
ATOM 734 N N . VAL A 1 98 ? -5.935 10.076 2.389 1.00 90.69 98 VAL A N 1
ATOM 735 C CA . VAL A 1 98 ? -4.666 10.354 1.694 1.00 90.69 98 VAL A CA 1
ATOM 736 C C . VAL A 1 98 ? -4.774 10.020 0.205 1.00 90.69 98 VAL A C 1
ATOM 738 O O . VAL A 1 98 ? -4.424 10.849 -0.635 1.00 90.69 98 VAL A O 1
ATOM 741 N N . VAL A 1 99 ? -5.299 8.836 -0.126 1.00 91.06 99 VAL A N 1
ATOM 742 C CA . VAL A 1 99 ? -5.466 8.388 -1.519 1.00 91.06 99 VAL A CA 1
ATOM 743 C C . VAL A 1 99 ? -6.407 9.324 -2.293 1.00 91.06 99 VAL A C 1
ATOM 745 O O . VAL A 1 99 ? -6.081 9.761 -3.395 1.00 91.06 99 VAL A O 1
ATOM 748 N N . ALA A 1 100 ? -7.545 9.704 -1.705 1.00 86.94 100 ALA A N 1
ATOM 749 C CA . ALA A 1 100 ? -8.514 10.607 -2.327 1.00 86.94 100 ALA A CA 1
ATOM 750 C C . ALA A 1 100 ? -7.999 12.051 -2.442 1.00 86.94 100 ALA A C 1
ATOM 752 O O . ALA A 1 100 ? -8.287 12.735 -3.426 1.00 86.94 100 ALA A O 1
ATOM 753 N N . GLY A 1 101 ? -7.224 12.527 -1.460 1.00 81.88 101 GLY A N 1
ATOM 754 C CA . GLY A 1 101 ? -6.611 13.856 -1.494 1.00 81.88 101 GLY A CA 1
ATOM 755 C C . GLY A 1 101 ? -5.695 14.052 -2.705 1.00 81.88 101 GLY A C 1
ATOM 756 O O . GLY A 1 101 ? -5.744 15.097 -3.355 1.00 81.88 101 GLY A O 1
ATOM 757 N N . GLU A 1 102 ? -4.926 13.021 -3.062 1.00 72.50 102 GLU A N 1
ATOM 758 C CA . GLU A 1 102 ? -4.096 13.017 -4.268 1.00 72.50 102 GLU A CA 1
ATOM 759 C C . GLU A 1 102 ? -4.946 13.114 -5.544 1.00 72.50 102 GLU A C 1
ATOM 761 O O . GLU A 1 102 ? -4.680 13.976 -6.384 1.00 72.50 102 GLU A O 1
ATOM 766 N N . LEU A 1 103 ? -5.987 12.284 -5.680 1.00 62.12 103 LEU A N 1
ATOM 767 C CA . LEU A 1 103 ? -6.881 12.306 -6.846 1.00 62.12 103 LEU A CA 1
ATOM 768 C C . LEU A 1 103 ? -7.501 13.695 -7.039 1.00 62.12 103 LEU A C 1
ATOM 770 O O . LEU A 1 103 ? -7.411 14.280 -8.118 1.00 62.12 103 LEU A O 1
ATOM 774 N N . ASN A 1 104 ? -8.031 14.275 -5.962 1.00 65.75 104 ASN A N 1
ATOM 775 C CA . ASN A 1 104 ? -8.642 15.602 -5.987 1.00 65.75 104 ASN A CA 1
ATOM 776 C C . ASN A 1 104 ? -7.649 16.713 -6.361 1.00 65.75 104 ASN A C 1
ATOM 778 O O . ASN A 1 104 ? -8.030 17.691 -7.002 1.00 65.75 104 ASN A O 1
ATOM 782 N N . SER A 1 105 ? -6.374 16.583 -5.983 1.00 66.38 105 SER A N 1
ATOM 783 C CA . SER A 1 105 ? -5.338 17.556 -6.349 1.00 66.38 105 SER A CA 1
ATOM 784 C C . SER A 1 105 ? -4.997 17.541 -7.843 1.00 66.38 105 SER A C 1
ATOM 786 O O . SER A 1 105 ? -4.646 18.582 -8.397 1.00 66.38 105 SER A O 1
ATOM 788 N N . ARG A 1 106 ? -5.130 16.384 -8.506 1.00 59.78 106 ARG A N 1
ATOM 789 C CA . ARG A 1 106 ? -4.851 16.227 -9.940 1.00 59.78 106 ARG A CA 1
ATOM 790 C C . ARG A 1 106 ? -5.992 16.752 -10.808 1.00 59.78 106 ARG A C 1
ATOM 792 O O . ARG A 1 106 ? -5.717 17.425 -11.792 1.00 59.78 106 ARG A O 1
ATOM 799 N N . PHE A 1 107 ? -7.243 16.549 -10.392 1.00 57.59 107 PHE A N 1
ATOM 800 C CA . PHE A 1 107 ? -8.421 17.088 -11.090 1.00 57.59 107 PHE A CA 1
ATOM 801 C C . PHE A 1 107 ? -8.564 18.614 -11.000 1.00 57.59 107 PHE A C 1
ATOM 803 O O . PHE A 1 107 ? -9.218 19.215 -11.838 1.00 57.59 107 PHE A O 1
ATOM 810 N N . LYS A 1 108 ? -7.951 19.267 -10.006 1.00 59.38 108 LYS A N 1
ATOM 811 C CA . LYS A 1 108 ? -7.932 20.7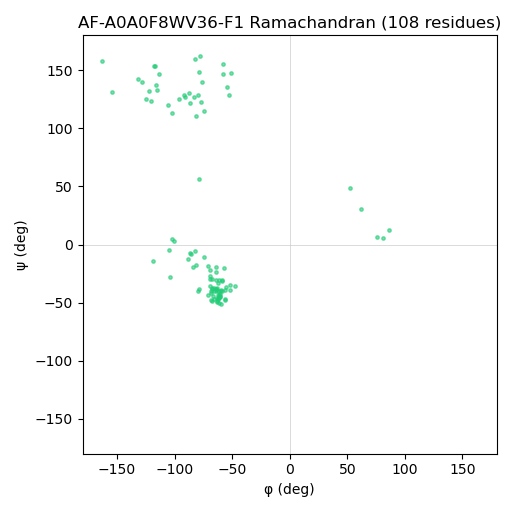40 -9.912 1.00 59.38 108 LYS A CA 1
ATOM 812 C C . LYS A 1 108 ? -6.856 21.408 -10.777 1.00 59.38 108 LYS A C 1
ATOM 814 O O . LYS A 1 108 ? -6.773 22.631 -10.781 1.00 59.38 108 LYS A O 1
ATOM 819 N N . ARG A 1 109 ? -5.986 20.630 -11.432 1.00 55.12 109 ARG A N 1
ATOM 820 C CA . ARG A 1 109 ? -4.900 21.131 -12.299 1.00 55.12 109 ARG A CA 1
ATOM 821 C C . ARG A 1 109 ? -5.227 21.050 -13.796 1.00 55.12 109 ARG A C 1
ATOM 823 O O . ARG A 1 109 ? -4.364 21.377 -14.605 1.00 55.12 109 ARG A O 1
ATOM 830 N N . THR A 1 110 ? -6.437 20.619 -14.137 1.00 47.09 110 THR A N 1
ATOM 831 C CA . THR A 1 110 ? -7.046 20.659 -15.477 1.00 47.09 110 THR A CA 1
ATOM 832 C C . THR A 1 110 ? -8.103 21.741 -15.518 1.00 47.09 110 THR A C 1
ATOM 834 O O . THR A 1 110 ? -8.171 22.443 -16.546 1.00 47.09 110 THR A O 1
#

Foldseek 3Di:
DDDDDLLVVDDPLQVVQQVVDPVSDPVSRPDPDDPVNSLVSLLCCLQPPAQADEAEPPLLVDPSSLVSLVSCLVNVHWYWYDDDNDTDGDDNVNSVCSSVVVVVVVVVVD

Radius of gyration: 14.99 Å; Cα contacts (8 Å, |Δi|>4): 95; chains: 1; bounding box: 34×35×35 Å

Organism: NCBI:txid412755

Sequence (110 aa):
YTIVSPAERDTYETRLGALASEQGCHADLSIAETYGDMLARDMKILADEVDGIILLPGWAKSNGAKVEAYIGLCTGCVFGYYSKGKVKPYKKNQVAGVVAGELNSRFKRT

pLDDT: mean 83.37, std 11.26, range [47.09, 97.12]

Mean predicted aligned error: 6.59 Å

InterPro domains:
  IPR025518 Protein of unknown function DUF4406 [PF14359] (30-73)